Protein AF-A0A536GJT4-F1 (afdb_monomer_lite)

Secondary structure (DSSP, 8-state):
--HHHHHHHHHHHHHHHHHHHHHHHH------HHHHHHHHHHH-HHHHHHHHHHHHHHHHHHHHHHH-S---TTGGG---GGGTTPPP-SSSTT-B-TTS-BHHHHHHHHHHHHHHHHHHHHHHHHHHHHHHHHHHT-

pLDDT: mean 77.48, std 15.66, range [42.34, 97.81]

Radius of gyration: 32.49 Å; chains: 1; bounding box: 54×45×99 Å

Foldseek 3Di:
DDPVVVVVVVVVVVVCVVVVVVVVVVPPPPDPPVVVVVVVQVVDPVSVVVVVVLVVLVCLLVCLCVPLPPNDPPVVPPQPCVQAQPPQDPNQNHGAHNRNHRPSSVVSPVSVVVSVVVVVVVVVVCVVVVVVCVVVVD

Structure (mmCIF, N/CA/C/O backbone):
data_AF-A0A536GJT4-F1
#
_entry.id   AF-A0A536GJT4-F1
#
loop_
_atom_site.group_PDB
_atom_site.id
_atom_site.type_symbol
_atom_site.label_atom_id
_atom_site.label_alt_id
_atom_site.label_comp_id
_atom_site.label_asym_id
_atom_site.label_entity_id
_atom_site.label_seq_id
_atom_site.pdbx_PDB_ins_code
_atom_site.Cartn_x
_atom_site.Cartn_y
_atom_site.Cartn_z
_atom_site.occupancy
_atom_site.B_iso_or_equiv
_atom_site.auth_seq_id
_atom_site.auth_comp_id
_atom_site.auth_asym_id
_atom_site.auth_atom_id
_atom_site.pdbx_PDB_model_num
ATOM 1 N N . MET A 1 1 ? -22.445 -30.105 72.225 1.00 56.00 1 MET A N 1
ATOM 2 C CA . MET A 1 1 ? -22.324 -29.606 70.842 1.00 56.00 1 MET A CA 1
ATOM 3 C C . MET A 1 1 ? -23.674 -29.002 70.507 1.00 56.00 1 MET A C 1
ATOM 5 O O . MET A 1 1 ? -24.656 -29.734 70.511 1.00 56.00 1 MET A O 1
ATOM 9 N N . ASP A 1 2 ? -23.727 -27.676 70.462 1.00 62.72 2 ASP A N 1
ATOM 10 C CA . ASP A 1 2 ? -24.934 -26.866 70.651 1.00 62.72 2 ASP A CA 1
ATOM 11 C C . ASP A 1 2 ? -25.796 -26.814 69.373 1.00 62.72 2 ASP A C 1
ATOM 13 O O . ASP A 1 2 ? -25.281 -26.713 68.261 1.00 62.72 2 ASP A O 1
ATOM 17 N N . ILE A 1 3 ? -27.116 -26.947 69.520 1.00 61.06 3 ILE A N 1
ATOM 18 C CA . ILE A 1 3 ? -28.076 -27.026 68.400 1.00 61.06 3 ILE A CA 1
ATOM 19 C C . ILE A 1 3 ? -28.245 -25.649 67.734 1.00 61.06 3 ILE A C 1
ATOM 21 O O . ILE A 1 3 ? -28.510 -25.566 66.533 1.00 61.06 3 ILE A O 1
ATOM 25 N N . SER A 1 4 ? -28.015 -24.577 68.495 1.00 60.59 4 SER A N 1
ATOM 26 C CA . SER A 1 4 ? -28.024 -23.183 68.032 1.00 60.59 4 SER A CA 1
ATOM 27 C C . SER A 1 4 ? -27.022 -22.925 66.895 1.00 60.59 4 SER A C 1
ATOM 29 O O . SER A 1 4 ? -27.295 -22.151 65.978 1.00 60.59 4 SER A O 1
ATOM 31 N N . GLU A 1 5 ? -25.897 -23.641 66.899 1.00 62.06 5 GLU A N 1
ATOM 32 C CA . GLU A 1 5 ? -24.800 -23.476 65.946 1.00 62.06 5 GLU A CA 1
ATOM 33 C C . GLU A 1 5 ? -25.142 -24.058 64.561 1.00 62.06 5 GLU A C 1
ATOM 35 O O . GLU A 1 5 ? -24.759 -23.504 63.534 1.00 62.06 5 GLU A O 1
ATOM 40 N N . ARG A 1 6 ? -25.939 -25.136 64.502 1.00 58.94 6 ARG A N 1
ATOM 41 C CA . ARG A 1 6 ? -26.333 -25.789 63.236 1.00 58.94 6 ARG A CA 1
ATOM 42 C C . ARG A 1 6 ? -27.392 -25.012 62.456 1.00 58.94 6 ARG A C 1
ATOM 44 O O . ARG A 1 6 ? -27.383 -25.038 61.226 1.00 58.94 6 ARG A O 1
ATOM 51 N N . LEU A 1 7 ? -28.291 -24.320 63.154 1.00 60.44 7 LEU A N 1
ATOM 52 C CA . LEU A 1 7 ? -29.331 -23.505 62.520 1.00 60.44 7 LEU A CA 1
ATOM 53 C C . LEU A 1 7 ? -28.738 -22.254 61.864 1.00 60.44 7 LEU A C 1
ATOM 55 O O . LEU A 1 7 ? -29.128 -21.928 60.749 1.00 60.44 7 LEU A O 1
ATOM 59 N N . ASN A 1 8 ? -27.731 -21.637 62.495 1.00 60.38 8 ASN A N 1
ATOM 60 C CA . ASN A 1 8 ? -27.045 -20.461 61.955 1.00 60.38 8 ASN A CA 1
ATOM 61 C C . ASN A 1 8 ? -26.246 -20.770 60.674 1.00 60.38 8 ASN A C 1
ATOM 63 O O . ASN A 1 8 ? -26.148 -19.929 59.784 1.00 60.38 8 ASN A O 1
ATOM 67 N N . VAL A 1 9 ? -25.692 -21.984 60.568 1.00 61.31 9 VAL A N 1
ATOM 68 C CA . VAL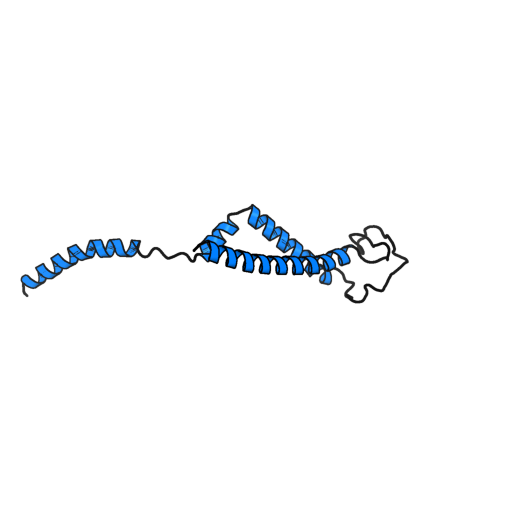 A 1 9 ? -24.924 -22.441 59.392 1.00 61.31 9 VAL A CA 1
ATOM 69 C C . VAL A 1 9 ? -25.844 -22.852 58.237 1.00 61.31 9 VAL A C 1
ATOM 71 O O . VAL A 1 9 ? -25.501 -22.658 57.075 1.00 61.31 9 VAL A O 1
ATOM 74 N N . THR A 1 10 ? -27.030 -23.386 58.538 1.00 61.69 10 THR A N 1
ATOM 75 C CA . THR A 1 10 ? -27.980 -23.838 57.508 1.00 61.69 10 THR A CA 1
ATOM 76 C C . THR A 1 10 ? -28.695 -22.651 56.855 1.00 61.69 10 THR A C 1
ATOM 78 O O . THR A 1 10 ? -28.804 -22.612 55.634 1.00 61.69 10 THR A O 1
ATOM 81 N N . SER A 1 11 ? -29.081 -21.635 57.639 1.00 61.16 11 SER A N 1
ATOM 82 C CA . SER A 1 11 ? -29.682 -20.402 57.110 1.00 61.16 11 SER A CA 1
ATOM 83 C C . SER A 1 11 ? -28.710 -19.569 56.270 1.00 61.16 11 SER A C 1
ATOM 85 O O . SER A 1 11 ? -29.129 -18.927 55.315 1.00 61.16 11 SER A O 1
ATOM 87 N N . THR A 1 12 ? -27.409 -19.592 56.590 1.00 62.97 12 THR A N 1
ATOM 88 C CA . THR A 1 12 ? -26.394 -18.892 55.785 1.00 62.97 12 THR A CA 1
ATOM 89 C C . THR A 1 12 ? -26.065 -19.625 54.487 1.00 62.97 12 THR A C 1
ATOM 91 O O . THR A 1 12 ? -25.836 -18.964 53.482 1.00 62.97 12 THR A O 1
ATOM 94 N N . GLN A 1 13 ? -26.057 -20.962 54.446 1.00 62.88 13 GLN A N 1
ATOM 95 C CA . GLN A 1 13 ? -25.783 -21.678 53.190 1.00 62.88 13 GLN A CA 1
ATOM 96 C C . GLN A 1 13 ? -26.905 -21.540 52.154 1.00 62.88 13 GLN A C 1
ATOM 98 O O . GLN A 1 13 ? -26.609 -21.361 50.975 1.00 62.88 13 GLN A O 1
ATOM 103 N N . GLU A 1 14 ? -28.168 -21.538 52.585 1.00 68.25 14 GLU A N 1
ATOM 104 C CA . GLU A 1 14 ? -29.333 -21.400 51.696 1.00 68.25 14 GLU A CA 1
ATOM 105 C C . GLU A 1 14 ? -29.413 -20.002 51.038 1.00 68.25 14 GLU A C 1
ATOM 107 O O . GLU A 1 14 ? -29.876 -19.867 49.907 1.00 68.25 14 GLU A O 1
ATOM 112 N N . GLU A 1 15 ? -28.871 -18.967 51.695 1.00 68.31 15 GLU A N 1
ATOM 113 C CA . GLU A 1 15 ? -28.702 -17.614 51.134 1.00 68.31 15 GLU A CA 1
ATOM 114 C C . GLU A 1 15 ? -27.502 -17.489 50.173 1.00 68.31 15 GLU A C 1
ATOM 116 O O . GLU A 1 15 ? -27.520 -16.660 49.259 1.00 68.31 15 GLU A O 1
ATOM 121 N N . ILE A 1 16 ? -26.447 -18.292 50.362 1.00 64.62 16 ILE A N 1
ATOM 122 C CA . ILE A 1 16 ? -25.177 -18.174 49.621 1.00 64.62 16 ILE A CA 1
ATOM 123 C C . ILE A 1 16 ? -25.185 -18.991 48.318 1.00 64.62 16 ILE A C 1
ATOM 125 O O . ILE A 1 16 ? -24.591 -18.552 47.331 1.00 64.62 16 ILE A O 1
ATOM 129 N N . GLU A 1 17 ? -25.870 -20.137 48.280 1.00 72.12 17 GLU A N 1
ATOM 130 C CA . GLU A 1 17 ? -26.035 -20.994 47.089 1.00 72.12 17 GLU A CA 1
ATOM 131 C C . GLU A 1 17 ? -26.461 -20.217 45.819 1.00 72.12 17 GLU A C 1
ATOM 133 O O . GLU A 1 17 ? -25.734 -20.272 44.820 1.00 72.12 17 GLU A O 1
ATOM 138 N N . PRO A 1 18 ? -27.541 -19.404 45.831 1.00 71.25 18 PRO A N 1
ATOM 139 C CA . PRO A 1 18 ? -27.940 -18.634 44.651 1.00 71.25 18 PRO A CA 1
ATOM 140 C C . PRO A 1 18 ? -26.928 -17.535 44.289 1.00 71.25 18 PRO A C 1
ATOM 142 O O . PRO A 1 18 ? -26.770 -17.193 43.117 1.00 71.25 18 PRO A O 1
ATOM 145 N N . PHE A 1 19 ? -26.188 -16.988 45.260 1.00 64.62 19 PHE A N 1
ATOM 146 C CA . PHE A 1 19 ? -25.148 -15.987 45.001 1.00 64.62 19 PHE A CA 1
ATOM 147 C C . PHE A 1 19 ? -23.908 -16.616 44.339 1.00 64.62 19 PHE A C 1
ATOM 149 O O . PHE A 1 19 ? -23.324 -16.036 43.417 1.00 64.62 19 PHE A O 1
ATOM 156 N N . LEU A 1 20 ? -23.537 -17.835 44.747 1.00 67.50 20 LEU A N 1
ATOM 157 C CA . LEU A 1 20 ? -22.462 -18.623 44.137 1.00 67.50 20 LEU A CA 1
ATOM 158 C C . LEU A 1 20 ? -22.804 -19.095 42.723 1.00 67.50 20 LEU A C 1
ATOM 160 O O . LEU A 1 20 ? -21.891 -19.210 41.913 1.00 67.50 20 LEU A O 1
ATOM 164 N N . GLU A 1 21 ? -24.079 -19.308 42.399 1.00 68.75 21 GLU A N 1
ATOM 165 C CA . GLU A 1 21 ? -24.528 -19.696 41.055 1.00 68.75 21 GLU A CA 1
ATOM 166 C C . GLU A 1 21 ? -24.590 -18.500 40.079 1.00 68.75 21 GLU A C 1
ATOM 168 O O . GLU A 1 21 ? -24.294 -18.630 38.889 1.00 68.75 21 GLU A O 1
ATOM 173 N N . VAL A 1 22 ? -24.861 -17.293 40.588 1.00 64.12 22 VAL A N 1
ATOM 174 C CA . VAL A 1 22 ? -24.842 -16.041 39.805 1.00 64.12 22 VAL A CA 1
ATOM 175 C C . VAL A 1 22 ? -23.410 -15.550 39.533 1.00 64.12 22 VAL A C 1
ATOM 177 O O . VAL A 1 22 ? -23.126 -14.983 38.475 1.00 64.12 22 VAL A O 1
ATOM 180 N N . THR A 1 23 ? -22.469 -15.813 40.443 1.00 64.88 23 THR A N 1
ATOM 181 C CA . THR A 1 23 ? -21.060 -15.393 40.322 1.00 64.88 23 THR A CA 1
ATOM 182 C C . THR A 1 23 ? -20.335 -15.918 39.060 1.00 64.88 23 THR A C 1
ATOM 184 O O . THR A 1 23 ? -19.680 -15.112 38.392 1.00 64.88 23 THR A O 1
ATOM 187 N N . PRO A 1 24 ? -20.438 -17.200 38.641 1.00 61.56 24 PRO A N 1
ATOM 188 C CA . PRO A 1 24 ? -19.780 -17.693 37.429 1.00 61.56 24 PRO A CA 1
ATOM 189 C C . PRO A 1 24 ? -20.353 -17.076 36.146 1.00 61.56 24 PRO A C 1
ATOM 191 O O . PRO A 1 24 ? -19.618 -16.944 35.166 1.00 61.56 24 PRO A O 1
ATOM 194 N N . ALA A 1 25 ? -21.616 -16.630 36.148 1.00 59.19 25 ALA A N 1
ATOM 195 C CA . ALA A 1 25 ? -22.216 -15.928 35.011 1.00 59.19 25 ALA A CA 1
ATOM 196 C C . ALA A 1 25 ? -21.655 -14.502 34.831 1.00 59.19 25 ALA A C 1
ATOM 198 O O . ALA A 1 25 ? -21.597 -13.992 33.711 1.00 59.19 25 ALA A O 1
ATOM 199 N N . LEU A 1 26 ? -21.178 -13.875 35.913 1.00 58.50 26 LEU A N 1
ATOM 200 C CA . LEU A 1 26 ? -20.554 -12.546 35.896 1.00 58.50 26 LEU A CA 1
ATOM 201 C C . LEU A 1 26 ? -19.065 -12.578 35.514 1.00 58.50 26 LEU A C 1
ATOM 203 O O . LEU A 1 26 ? -18.500 -11.545 35.148 1.00 58.50 26 LEU A O 1
ATOM 207 N N . VAL A 1 27 ? -18.436 -13.759 35.476 1.00 61.97 27 VAL A N 1
ATOM 208 C CA . VAL A 1 27 ? -17.099 -13.969 34.884 1.00 61.97 27 VAL A CA 1
ATOM 209 C C . VAL A 1 27 ? -17.218 -14.098 33.360 1.00 61.97 27 VAL A C 1
ATOM 211 O O . VAL A 1 27 ? -16.607 -14.942 32.702 1.00 61.97 27 VAL A O 1
ATOM 214 N N . GLN A 1 28 ? -18.011 -13.225 32.743 1.00 63.38 28 GLN A N 1
ATOM 215 C CA . GLN A 1 28 ? -18.000 -13.074 31.302 1.00 63.38 28 GLN A CA 1
ATOM 216 C C . GLN A 1 28 ? -16.683 -12.389 30.941 1.00 63.38 28 GLN A C 1
ATOM 218 O O . GLN A 1 28 ? -16.532 -11.173 31.052 1.00 63.38 28 GLN A O 1
ATOM 223 N N . LYS A 1 29 ? -15.686 -13.201 30.574 1.00 61.41 29 LYS A N 1
ATOM 224 C CA . LYS A 1 29 ? -14.345 -12.771 30.164 1.00 61.41 29 LYS A CA 1
ATOM 225 C C . LYS A 1 29 ? -14.487 -11.594 29.196 1.00 61.41 29 LYS A C 1
ATOM 227 O O . LYS A 1 29 ? -14.845 -11.822 28.039 1.00 61.41 29 LYS A O 1
ATOM 232 N N . ARG A 1 30 ? -14.241 -10.353 29.657 1.00 65.12 30 ARG A N 1
ATOM 233 C CA . ARG A 1 30 ? -14.226 -9.149 28.806 1.00 65.12 30 ARG A CA 1
ATOM 234 C C . ARG A 1 30 ? -13.295 -9.456 27.641 1.00 65.12 30 ARG A C 1
ATOM 236 O O . ARG A 1 30 ? -12.074 -9.459 27.800 1.00 65.12 30 ARG A O 1
ATOM 243 N N . ARG A 1 31 ? -13.850 -9.806 26.479 1.00 66.00 31 ARG A N 1
ATOM 244 C CA . ARG A 1 31 ? -13.033 -10.022 25.289 1.00 66.00 31 ARG A CA 1
ATOM 245 C C . ARG A 1 31 ? -12.401 -8.673 24.970 1.00 66.00 31 ARG A C 1
ATOM 247 O O . ARG A 1 31 ? -13.100 -7.666 24.925 1.00 66.00 31 ARG A O 1
ATOM 254 N N . SER A 1 32 ? -11.079 -8.657 24.807 1.00 80.00 32 SER A N 1
ATOM 255 C CA . SER A 1 32 ? -10.357 -7.452 24.400 1.00 80.00 32 SER A CA 1
ATOM 256 C C . SER A 1 32 ? -11.016 -6.882 23.143 1.00 80.00 32 SER A C 1
ATOM 258 O O . SER A 1 32 ? -11.239 -7.622 22.182 1.00 80.00 32 SER A O 1
ATOM 260 N N . GLN A 1 33 ? -11.331 -5.585 23.157 1.00 82.56 33 GLN A N 1
ATOM 261 C CA . GLN A 1 33 ? -11.967 -4.887 22.034 1.00 82.56 33 GLN A CA 1
ATOM 262 C C . GLN A 1 33 ? -11.183 -5.110 20.728 1.00 82.56 33 GLN A C 1
ATOM 264 O O . GLN A 1 33 ? -11.774 -5.349 19.677 1.00 82.56 33 GLN A O 1
ATOM 269 N N . GLY A 1 34 ? -9.848 -5.174 20.809 1.00 84.81 34 GLY A N 1
ATOM 270 C CA . GLY A 1 34 ? -8.987 -5.470 19.661 1.00 84.81 34 GLY A CA 1
ATOM 271 C C . GLY A 1 34 ? -9.219 -6.857 19.058 1.00 84.81 34 GLY A C 1
ATOM 272 O O . GLY A 1 34 ? -9.187 -7.009 17.841 1.00 84.81 34 GLY A O 1
ATOM 273 N N . ARG A 1 35 ? -9.537 -7.864 19.881 1.00 83.25 35 ARG A N 1
ATOM 274 C CA . ARG A 1 35 ? -9.827 -9.219 19.391 1.00 83.25 35 ARG A CA 1
ATOM 275 C C . ARG A 1 35 ? -11.142 -9.264 18.616 1.00 83.25 35 ARG A C 1
ATOM 277 O O . ARG A 1 35 ? -11.220 -9.937 17.600 1.00 83.25 35 ARG A O 1
ATOM 284 N N . ILE A 1 36 ? -12.144 -8.504 19.054 1.00 85.12 36 ILE A N 1
ATOM 285 C CA . ILE A 1 36 ? -13.435 -8.400 18.359 1.00 85.12 36 ILE A CA 1
ATOM 286 C C . ILE A 1 36 ? -13.253 -7.721 16.993 1.00 85.12 36 ILE A C 1
ATOM 288 O O . ILE A 1 36 ? -13.802 -8.184 15.994 1.00 85.12 36 ILE A O 1
ATOM 292 N N . ILE A 1 37 ? -12.453 -6.652 16.937 1.00 87.38 37 ILE A N 1
ATOM 293 C CA . ILE A 1 37 ? -12.137 -5.940 15.690 1.00 87.38 37 ILE A CA 1
ATOM 294 C C . ILE A 1 37 ? -11.368 -6.855 14.728 1.00 87.38 37 ILE A C 1
ATOM 296 O O . ILE A 1 37 ? -11.720 -6.942 13.552 1.00 87.38 37 ILE A O 1
ATOM 300 N N . PHE A 1 38 ? -10.366 -7.579 15.228 1.00 88.19 38 PHE A N 1
ATOM 301 C CA . PHE A 1 38 ? -9.557 -8.498 14.428 1.00 88.19 38 PHE A CA 1
ATOM 302 C C . PHE A 1 38 ? -10.374 -9.676 13.878 1.00 88.19 38 PHE A C 1
ATOM 304 O O . PHE A 1 38 ? -10.324 -9.955 12.679 1.00 88.19 38 PHE A O 1
ATOM 311 N N . ASP A 1 39 ? -11.200 -10.305 14.719 1.00 87.44 39 ASP A N 1
ATOM 312 C CA . ASP A 1 39 ? -12.101 -11.386 14.302 1.00 87.44 39 ASP A CA 1
ATOM 313 C C . ASP A 1 39 ? -13.074 -10.895 13.211 1.00 87.44 39 ASP A C 1
ATOM 315 O O . ASP A 1 39 ? -13.365 -11.608 12.247 1.00 87.44 39 ASP A O 1
ATOM 319 N N . ARG A 1 40 ? -13.552 -9.646 13.314 1.00 87.38 40 ARG A N 1
ATOM 320 C CA . ARG A 1 40 ? -14.433 -9.034 12.309 1.00 87.38 40 ARG A CA 1
ATOM 321 C C . ARG A 1 40 ? -13.704 -8.718 11.002 1.00 87.38 40 ARG A C 1
ATOM 323 O O . ARG A 1 40 ? -14.295 -8.897 9.938 1.00 87.38 40 ARG A O 1
ATOM 330 N N . PHE A 1 41 ? -12.445 -8.2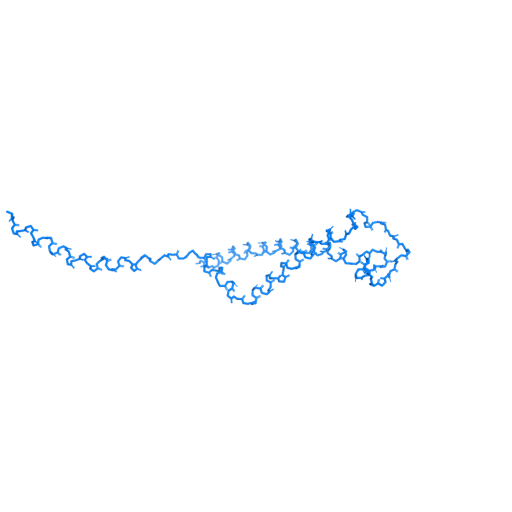87 11.070 1.00 91.31 41 PHE A N 1
ATOM 331 C CA . PHE A 1 41 ? -11.610 -8.031 9.897 1.00 91.31 41 PHE A CA 1
ATOM 332 C C . PHE A 1 41 ? -11.348 -9.319 9.105 1.00 91.31 41 PHE A C 1
ATOM 334 O O . PHE A 1 41 ? -11.627 -9.363 7.910 1.00 91.31 41 PHE A O 1
ATOM 341 N N . ILE A 1 42 ? -10.923 -10.398 9.775 1.00 91.94 42 ILE A N 1
ATOM 342 C CA . ILE A 1 42 ? -10.669 -11.702 9.132 1.00 91.94 42 ILE A CA 1
ATOM 343 C C . ILE A 1 42 ? -11.955 -12.346 8.606 1.00 91.94 42 ILE A C 1
ATOM 345 O O . ILE A 1 42 ? -11.939 -13.101 7.640 1.00 91.94 42 ILE A O 1
ATOM 349 N N . ARG A 1 43 ? -13.116 -12.060 9.191 1.00 92.12 43 ARG A N 1
ATOM 350 C CA . ARG A 1 43 ? -14.372 -12.579 8.637 1.00 92.12 43 ARG A CA 1
ATOM 351 C C . ARG A 1 43 ? -14.809 -11.840 7.366 1.00 92.12 43 ARG A C 1
ATOM 353 O O . ARG A 1 43 ? -15.634 -12.357 6.610 1.00 92.12 43 ARG A O 1
ATOM 360 N N . ASN A 1 44 ? -14.272 -10.647 7.111 1.00 94.94 44 ASN A N 1
ATOM 361 C CA . ASN A 1 44 ? -14.614 -9.841 5.948 1.00 94.94 44 ASN A CA 1
ATOM 362 C C . ASN A 1 44 ? -13.729 -10.203 4.743 1.00 94.94 44 ASN A C 1
ATOM 364 O O . ASN A 1 44 ? -12.578 -9.782 4.639 1.00 94.94 44 ASN A O 1
ATOM 368 N N . ARG A 1 45 ? -14.305 -10.939 3.784 1.00 92.62 45 ARG A N 1
ATOM 369 C CA . ARG A 1 45 ? -13.608 -11.360 2.556 1.00 92.62 45 ARG A CA 1
ATOM 370 C C . ARG A 1 45 ? -13.067 -10.181 1.745 1.00 92.62 45 ARG A C 1
ATOM 372 O O . ARG A 1 45 ? -11.968 -10.284 1.220 1.00 92.62 45 ARG A O 1
ATOM 379 N N . VAL A 1 46 ? -13.794 -9.064 1.675 1.00 94.88 46 VAL A N 1
ATOM 380 C CA . VAL A 1 46 ? -13.348 -7.868 0.936 1.00 94.88 46 VAL A CA 1
ATOM 381 C C . VAL A 1 46 ? -12.116 -7.258 1.602 1.00 94.88 46 VAL A C 1
ATOM 383 O O . VAL A 1 46 ? -11.149 -6.923 0.921 1.00 94.88 46 VAL A O 1
ATOM 386 N N . ALA A 1 47 ? -12.119 -7.178 2.936 1.00 91.44 47 ALA A N 1
ATOM 387 C CA . ALA A 1 47 ? -10.983 -6.669 3.699 1.00 91.44 47 ALA A CA 1
ATOM 388 C C . ALA A 1 47 ? -9.738 -7.555 3.529 1.00 91.44 47 ALA A C 1
ATOM 390 O O . ALA A 1 47 ? -8.642 -7.037 3.326 1.00 91.44 47 ALA A O 1
ATOM 391 N N . ILE A 1 48 ? -9.912 -8.882 3.535 1.00 95.25 48 ILE A N 1
ATOM 392 C CA . ILE A 1 48 ? -8.812 -9.821 3.287 1.00 95.25 48 ILE A CA 1
ATOM 393 C C . ILE A 1 48 ? -8.274 -9.683 1.866 1.00 95.25 48 ILE A C 1
ATOM 395 O O . ILE A 1 48 ? -7.063 -9.610 1.699 1.00 95.25 48 ILE A O 1
ATOM 399 N N . VAL A 1 49 ? -9.136 -9.644 0.846 1.00 96.38 49 VAL A N 1
ATOM 400 C CA . VAL A 1 49 ? -8.690 -9.527 -0.553 1.00 96.38 49 VAL A CA 1
ATOM 401 C C . VAL A 1 49 ? -7.865 -8.256 -0.747 1.00 96.38 49 VAL A C 1
ATOM 403 O O . VAL A 1 49 ? -6.781 -8.321 -1.323 1.00 96.38 49 VAL A O 1
ATOM 406 N N . GLY A 1 50 ? -8.326 -7.126 -0.203 1.00 94.50 50 GLY A N 1
ATOM 407 C CA . GLY A 1 50 ? -7.564 -5.877 -0.225 1.00 94.50 50 GLY A CA 1
ATOM 408 C C . GLY A 1 50 ? -6.220 -5.988 0.501 1.00 94.50 50 GLY A C 1
ATOM 409 O O . GLY A 1 50 ? -5.199 -5.571 -0.039 1.00 94.50 50 GLY A O 1
ATOM 410 N N . ALA A 1 51 ? -6.196 -6.600 1.690 1.00 93.88 51 ALA A N 1
ATOM 411 C CA . ALA A 1 51 ? -4.965 -6.796 2.455 1.00 93.88 51 ALA A CA 1
ATOM 412 C C . ALA A 1 51 ? -3.960 -7.703 1.728 1.00 93.88 51 ALA A C 1
ATOM 414 O O . ALA A 1 51 ? -2.783 -7.368 1.646 1.00 93.88 51 ALA A O 1
ATOM 415 N N . VAL A 1 52 ? -4.419 -8.821 1.160 1.00 95.88 52 VAL A N 1
ATOM 416 C CA . VAL A 1 52 ? -3.580 -9.740 0.378 1.00 95.88 52 VAL A CA 1
ATOM 417 C C . VAL A 1 52 ? -3.022 -9.034 -0.853 1.00 95.88 52 VAL A C 1
ATOM 419 O O . VAL A 1 52 ? -1.825 -9.124 -1.103 1.00 95.88 52 VAL A O 1
ATOM 422 N N . PHE A 1 53 ? -3.849 -8.288 -1.589 1.00 95.38 53 PHE A N 1
ATOM 423 C CA . PHE A 1 53 ? -3.394 -7.517 -2.746 1.00 95.38 53 PHE A CA 1
ATOM 424 C C . PHE A 1 53 ? -2.326 -6.484 -2.364 1.00 95.38 53 PHE A C 1
ATOM 426 O O . PHE A 1 53 ? -1.288 -6.406 -3.016 1.00 95.38 53 PHE A O 1
ATOM 433 N N . LEU A 1 54 ? -2.539 -5.739 -1.275 1.00 94.25 54 LEU A N 1
ATOM 434 C CA . LEU A 1 54 ? -1.575 -4.756 -0.781 1.00 94.25 54 LEU A CA 1
ATOM 435 C C . LEU A 1 54 ? -0.254 -5.413 -0.353 1.00 94.25 54 LEU A C 1
ATOM 437 O O . LEU A 1 54 ? 0.812 -4.889 -0.664 1.00 94.25 54 LEU A O 1
ATOM 441 N N . ILE A 1 55 ? -0.309 -6.572 0.311 1.00 94.00 55 ILE A N 1
ATOM 442 C CA . ILE A 1 55 ? 0.883 -7.349 0.685 1.00 94.00 55 ILE A CA 1
ATOM 443 C C . ILE A 1 55 ? 1.625 -7.836 -0.561 1.00 94.00 55 ILE A C 1
ATOM 445 O O . ILE A 1 55 ? 2.844 -7.709 -0.625 1.00 94.00 55 ILE A O 1
ATOM 449 N N . LEU A 1 56 ? 0.917 -8.362 -1.564 1.00 93.94 56 LEU A N 1
ATOM 450 C CA . LEU A 1 56 ? 1.534 -8.792 -2.820 1.00 93.94 56 LEU A CA 1
ATOM 451 C C . LEU A 1 56 ? 2.198 -7.623 -3.548 1.00 93.94 56 LEU A C 1
ATOM 453 O O . LEU A 1 56 ? 3.306 -7.780 -4.049 1.00 93.94 56 LEU A O 1
ATOM 457 N N . LEU A 1 57 ? 1.562 -6.451 -3.566 1.00 92.00 57 LEU A N 1
ATOM 458 C CA . LEU A 1 57 ? 2.120 -5.252 -4.185 1.00 92.00 57 LEU A CA 1
ATOM 459 C C . LEU A 1 57 ? 3.342 -4.736 -3.411 1.00 92.00 57 LEU A C 1
ATOM 461 O O . LEU A 1 57 ? 4.354 -4.406 -4.023 1.00 92.00 57 LEU A O 1
ATOM 465 N N . PHE A 1 58 ? 3.292 -4.748 -2.075 1.00 92.44 58 PHE A N 1
ATOM 466 C CA . PHE A 1 58 ? 4.443 -4.445 -1.223 1.00 92.44 58 PHE A CA 1
ATOM 467 C C . PHE A 1 58 ? 5.609 -5.391 -1.530 1.00 92.44 58 PHE A C 1
ATOM 469 O O . PHE A 1 58 ? 6.715 -4.940 -1.818 1.00 92.44 58 PHE A O 1
ATOM 476 N N . LEU A 1 59 ? 5.358 -6.703 -1.529 1.00 91.19 59 LEU A N 1
ATOM 477 C CA . LEU A 1 59 ? 6.370 -7.707 -1.845 1.00 91.19 59 LEU A CA 1
ATOM 478 C C . LEU A 1 59 ? 6.908 -7.531 -3.262 1.00 91.19 59 LEU A C 1
ATOM 480 O O . LEU A 1 59 ? 8.113 -7.597 -3.443 1.00 91.19 59 LEU A O 1
ATOM 484 N N . PHE A 1 60 ? 6.060 -7.252 -4.250 1.00 88.56 60 PHE A N 1
ATOM 485 C CA . PHE A 1 60 ? 6.489 -6.993 -5.621 1.00 88.56 60 PHE A CA 1
ATOM 486 C C . PHE A 1 60 ? 7.430 -5.782 -5.695 1.00 88.56 60 PHE A C 1
ATOM 488 O O . PHE A 1 60 ? 8.536 -5.896 -6.211 1.00 88.56 60 PHE A O 1
ATOM 495 N N . CYS A 1 61 ? 7.056 -4.640 -5.114 1.00 87.75 61 CYS A N 1
ATOM 496 C CA . CYS A 1 61 ? 7.889 -3.436 -5.133 1.00 87.75 61 CYS A CA 1
ATOM 497 C C . CYS A 1 61 ? 9.215 -3.606 -4.371 1.00 87.75 61 CYS A C 1
ATOM 499 O O . CYS A 1 61 ? 10.238 -3.079 -4.808 1.00 87.75 61 CYS A O 1
ATOM 501 N N . PHE A 1 62 ? 9.227 -4.342 -3.254 1.00 85.00 62 PHE A N 1
ATOM 502 C CA . PHE A 1 62 ? 10.426 -4.545 -2.425 1.00 85.00 62 PHE A CA 1
ATOM 503 C C . PHE A 1 62 ? 11.280 -5.755 -2.826 1.00 85.00 62 PHE A C 1
ATOM 505 O O . PHE A 1 62 ? 12.468 -5.779 -2.515 1.00 85.00 62 PHE A O 1
ATOM 512 N N . ALA A 1 63 ? 10.724 -6.741 -3.531 1.00 82.00 63 ALA A N 1
ATOM 513 C CA . ALA A 1 63 ? 11.484 -7.846 -4.115 1.00 82.00 63 ALA A CA 1
ATOM 514 C C . ALA A 1 63 ? 12.172 -7.444 -5.428 1.00 82.00 63 ALA A C 1
ATOM 516 O O . ALA A 1 63 ? 13.116 -8.111 -5.843 1.00 82.00 63 ALA A O 1
ATOM 517 N N . GLY A 1 64 ? 11.742 -6.346 -6.060 1.00 70.38 64 GLY A N 1
ATOM 518 C CA . GLY A 1 64 ? 12.342 -5.808 -7.285 1.00 70.38 64 GLY A CA 1
ATOM 519 C C . GLY A 1 64 ? 13.863 -5.676 -7.237 1.00 70.38 64 GLY A C 1
ATOM 520 O O . GLY A 1 64 ? 14.514 -6.300 -8.067 1.00 70.38 64 GLY A O 1
ATOM 521 N N . PRO A 1 65 ? 14.446 -5.003 -6.226 1.00 65.94 65 PRO A N 1
ATOM 522 C CA . PRO A 1 65 ? 15.897 -4.896 -6.061 1.00 65.94 65 PRO A CA 1
ATOM 523 C C . PRO A 1 65 ? 16.639 -6.240 -5.964 1.00 65.94 65 PRO A C 1
ATOM 525 O O . PRO A 1 65 ? 17.829 -6.299 -6.240 1.00 65.94 65 PRO A O 1
ATOM 528 N N . ILE A 1 66 ? 15.958 -7.319 -5.561 1.00 63.62 66 ILE A N 1
ATOM 529 C CA . ILE A 1 66 ? 16.547 -8.664 -5.454 1.00 63.62 66 ILE A CA 1
ATOM 530 C C . ILE A 1 66 ? 16.482 -9.394 -6.804 1.00 63.62 66 ILE A C 1
ATOM 532 O O . ILE A 1 66 ? 17.392 -10.147 -7.143 1.00 63.62 66 ILE A O 1
ATOM 536 N N . VAL A 1 67 ? 15.409 -9.184 -7.574 1.00 61.12 67 VAL A N 1
ATOM 537 C CA . VAL A 1 67 ? 15.171 -9.852 -8.865 1.00 61.12 67 VAL A CA 1
ATOM 538 C C . VAL A 1 67 ? 15.904 -9.150 -10.006 1.00 61.12 67 VAL A C 1
ATOM 540 O O . VAL A 1 67 ? 16.405 -9.804 -10.919 1.00 61.12 67 VAL A O 1
ATOM 543 N N . THR A 1 68 ? 16.010 -7.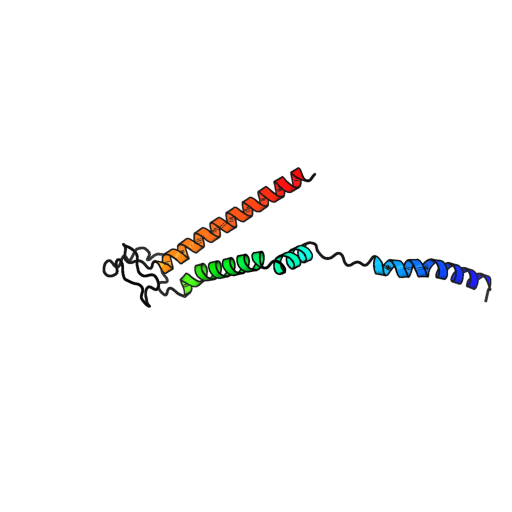824 -9.965 1.00 57.91 68 THR A N 1
ATOM 544 C CA . THR A 1 68 ? 16.752 -7.068 -10.969 1.00 57.91 68 THR A CA 1
ATOM 545 C C . THR A 1 68 ? 18.230 -7.071 -10.591 1.00 57.91 68 THR A C 1
ATOM 547 O O . THR A 1 68 ? 18.683 -6.247 -9.805 1.00 57.91 68 THR A O 1
ATOM 550 N N . THR A 1 69 ? 19.003 -7.987 -11.182 1.00 51.16 69 THR A N 1
ATOM 551 C CA . THR A 1 69 ? 20.476 -8.078 -11.069 1.00 51.16 69 THR A CA 1
ATOM 552 C C . THR A 1 69 ? 21.217 -6.761 -11.376 1.00 51.16 69 THR A C 1
ATOM 554 O O . THR A 1 69 ? 22.385 -6.617 -11.021 1.00 51.16 69 THR A O 1
ATOM 557 N N . HIS A 1 70 ? 20.544 -5.762 -11.954 1.00 52.09 70 HIS A N 1
ATOM 558 C CA . HIS A 1 70 ? 21.028 -4.388 -12.104 1.00 52.09 70 HIS A CA 1
ATOM 559 C C . HIS A 1 70 ? 20.961 -3.634 -10.762 1.00 52.09 70 HIS A C 1
ATOM 561 O O . HIS A 1 70 ? 20.191 -2.697 -10.563 1.00 52.09 70 HIS A O 1
ATOM 567 N N . ASN A 1 71 ? 21.794 -4.093 -9.828 1.00 42.34 71 ASN A N 1
ATOM 568 C CA . ASN A 1 71 ? 22.025 -3.597 -8.471 1.00 42.34 71 ASN A CA 1
ATOM 569 C C . ASN A 1 71 ? 22.696 -2.210 -8.438 1.00 42.34 71 ASN A C 1
ATOM 571 O O . ASN A 1 71 ? 23.672 -1.997 -7.723 1.00 42.34 71 ASN A O 1
ATOM 575 N N . GLN A 1 72 ? 22.199 -1.243 -9.204 1.00 45.69 72 GLN A N 1
ATOM 576 C CA . GLN A 1 72 ? 22.656 0.139 -9.116 1.00 45.69 72 GLN A CA 1
ATOM 577 C C . GLN A 1 72 ? 21.461 1.094 -9.162 1.00 45.69 72 GLN A C 1
ATOM 579 O O . GLN A 1 72 ? 21.043 1.518 -10.240 1.00 45.69 72 GLN A O 1
ATOM 584 N N . PRO A 1 73 ? 20.968 1.517 -7.984 1.00 47.41 73 PRO A N 1
ATOM 585 C CA . PRO A 1 73 ? 20.078 2.672 -7.853 1.00 47.41 73 PRO A CA 1
ATOM 586 C C . PRO A 1 73 ? 20.664 3.945 -8.494 1.00 47.41 73 PRO A C 1
ATOM 588 O O . PRO A 1 73 ? 19.916 4.830 -8.894 1.00 47.41 73 PRO A O 1
ATOM 591 N N . ASP A 1 74 ? 21.994 4.006 -8.647 1.00 44.16 74 ASP A N 1
ATOM 592 C CA . ASP A 1 74 ? 22.725 5.134 -9.237 1.00 44.16 74 ASP A CA 1
ATOM 593 C C . ASP A 1 74 ? 22.995 5.008 -10.750 1.00 44.16 74 ASP A C 1
ATOM 595 O O . ASP A 1 74 ? 23.322 6.003 -11.405 1.00 44.16 74 ASP A O 1
ATOM 599 N N . GLN A 1 75 ? 22.807 3.825 -11.356 1.00 44.06 75 GLN A N 1
ATOM 600 C CA . GLN A 1 75 ? 22.959 3.625 -12.810 1.00 44.06 75 GLN A CA 1
ATOM 601 C C . GLN A 1 75 ? 21.659 3.836 -13.589 1.00 44.06 75 GLN A C 1
ATOM 603 O O . GLN A 1 75 ? 21.506 3.376 -14.716 1.00 44.06 75 GLN A O 1
ATOM 608 N N . ILE A 1 76 ? 20.779 4.694 -13.074 1.00 49.62 76 ILE A N 1
ATOM 609 C CA . ILE A 1 76 ? 19.776 5.371 -13.905 1.00 49.62 76 ILE A CA 1
ATOM 610 C C . ILE A 1 76 ? 20.464 6.125 -15.077 1.00 49.62 76 ILE A C 1
ATOM 612 O O . ILE A 1 76 ? 19.810 6.495 -16.044 1.00 49.62 76 ILE A O 1
ATOM 616 N N . HIS A 1 77 ? 21.787 6.315 -15.062 1.00 43.31 77 HIS A N 1
ATOM 617 C CA . HIS A 1 77 ? 22.544 7.084 -16.053 1.00 43.31 77 HIS A CA 1
ATOM 618 C C . HIS A 1 77 ? 23.234 6.285 -17.167 1.00 43.31 77 HIS A C 1
ATOM 620 O O . HIS A 1 77 ? 23.772 6.915 -18.078 1.00 43.31 77 HIS A O 1
ATOM 626 N N . VAL A 1 78 ? 23.231 4.947 -17.152 1.00 48.91 78 VAL A N 1
ATOM 627 C CA . VAL A 1 78 ? 23.819 4.181 -18.267 1.00 48.91 78 VAL A CA 1
ATOM 628 C C . VAL A 1 78 ? 22.737 3.953 -19.317 1.00 48.91 78 VAL A C 1
ATOM 630 O O . VAL A 1 78 ? 22.119 2.899 -19.403 1.00 48.91 78 VAL A O 1
ATOM 633 N N . THR A 1 79 ? 22.447 5.020 -20.061 1.00 53.59 79 THR A N 1
ATOM 634 C CA . THR A 1 79 ? 21.588 5.006 -21.246 1.00 53.59 79 THR A CA 1
ATOM 635 C C . THR A 1 79 ? 22.276 4.159 -22.308 1.00 53.59 79 THR A C 1
ATOM 637 O O . THR A 1 79 ? 23.133 4.651 -23.046 1.00 53.59 79 THR A O 1
ATOM 640 N N . ASP A 1 80 ? 21.933 2.879 -22.384 1.00 60.03 80 ASP A N 1
ATOM 641 C CA . ASP A 1 80 ? 22.384 2.043 -23.485 1.00 60.03 80 ASP A CA 1
ATOM 642 C C . ASP A 1 80 ? 21.494 2.348 -24.695 1.00 60.03 80 ASP A C 1
ATOM 644 O O . ASP A 1 80 ? 20.455 1.729 -24.920 1.00 60.03 80 ASP A O 1
ATOM 648 N N . VAL A 1 81 ? 21.873 3.382 -25.457 1.00 60.84 81 VAL A N 1
ATOM 649 C CA . VAL A 1 81 ? 21.115 3.877 -26.628 1.00 60.84 81 VAL A CA 1
ATOM 650 C C . VAL A 1 81 ? 20.869 2.750 -27.644 1.00 60.84 81 VAL A C 1
ATOM 652 O O . VAL A 1 81 ? 19.884 2.772 -28.383 1.00 60.84 81 VAL A O 1
ATOM 655 N N . SER A 1 82 ? 21.731 1.729 -27.630 1.00 62.78 82 SER A N 1
ATOM 656 C CA . SER A 1 82 ? 21.630 0.511 -28.434 1.00 62.78 82 SER A CA 1
ATOM 657 C C . SER A 1 82 ? 20.391 -0.348 -28.130 1.00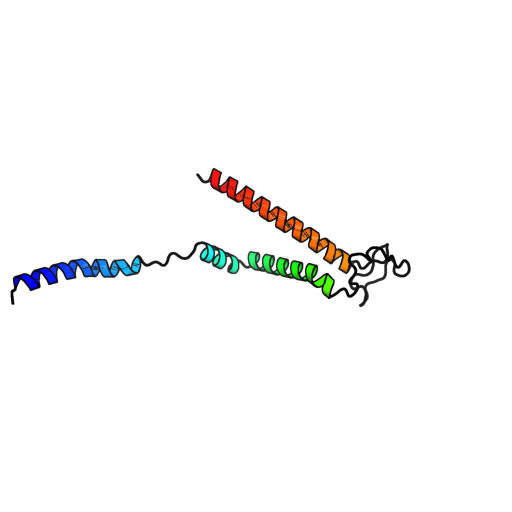 62.78 82 SER A C 1
ATOM 659 O O . SER A 1 82 ? 19.957 -1.099 -29.000 1.00 62.78 82 SER A O 1
ATOM 661 N N . GLN A 1 83 ? 19.799 -0.216 -26.938 1.00 63.00 83 GLN A N 1
ATOM 662 C CA . GLN A 1 83 ? 18.655 -0.998 -26.450 1.00 63.00 83 GLN A CA 1
ATOM 663 C C . GLN A 1 83 ? 17.405 -0.132 -26.243 1.00 63.00 83 GLN A C 1
ATOM 665 O O . GLN A 1 83 ? 16.559 -0.442 -25.407 1.00 63.00 83 GLN A O 1
ATOM 670 N N . THR A 1 84 ? 17.275 0.972 -26.975 1.00 71.56 84 THR A N 1
ATOM 671 C CA . THR A 1 84 ? 16.093 1.845 -26.911 1.00 71.56 84 THR A CA 1
ATOM 672 C C . THR A 1 84 ? 14.855 1.130 -27.461 1.00 71.56 84 THR A C 1
ATOM 674 O O . THR A 1 84 ? 14.926 0.544 -28.540 1.00 71.56 84 THR A O 1
ATOM 677 N N . LEU A 1 85 ? 13.715 1.205 -26.756 1.00 76.62 85 LEU A N 1
ATOM 678 C CA . LEU A 1 85 ? 12.444 0.573 -27.159 1.00 76.62 85 LEU A CA 1
ATOM 679 C C . LEU A 1 85 ? 12.574 -0.934 -27.459 1.00 76.62 85 LEU A C 1
ATOM 681 O O . LEU A 1 85 ? 11.937 -1.467 -28.375 1.00 76.62 85 LEU A O 1
ATOM 685 N N . ALA A 1 86 ? 13.416 -1.631 -26.698 1.00 75.31 86 ALA A N 1
ATOM 686 C CA . ALA A 1 86 ? 13.595 -3.063 -26.843 1.00 75.31 86 ALA A CA 1
ATOM 687 C C . ALA A 1 86 ? 12.305 -3.800 -26.430 1.00 75.31 86 ALA A C 1
ATOM 689 O O . ALA A 1 86 ? 11.701 -3.472 -25.400 1.00 75.31 86 ALA A O 1
ATOM 690 N N . PRO A 1 87 ? 11.868 -4.807 -27.209 1.00 79.50 87 PRO A N 1
ATOM 691 C CA . PRO A 1 87 ? 10.673 -5.577 -26.894 1.00 79.50 87 PRO A CA 1
ATOM 692 C C . PRO A 1 87 ? 10.853 -6.413 -25.611 1.00 79.50 87 PRO A C 1
ATOM 694 O O . PRO A 1 87 ? 11.985 -6.666 -25.185 1.00 79.50 87 PRO A O 1
ATOM 697 N N . PRO A 1 88 ? 9.748 -6.892 -25.004 1.00 82.44 88 PRO A N 1
ATOM 698 C CA . PRO A 1 88 ? 9.795 -7.754 -23.828 1.00 82.44 88 PRO A CA 1
ATOM 699 C C . PRO A 1 88 ? 10.696 -8.973 -24.047 1.00 82.44 88 PRO A C 1
ATOM 701 O O . PRO A 1 88 ? 10.545 -9.712 -25.022 1.00 82.44 88 PRO A O 1
ATOM 704 N N . SER A 1 89 ? 11.635 -9.191 -23.133 1.00 78.12 89 SER A N 1
ATOM 705 C CA . SER A 1 89 ? 12.604 -10.285 -23.182 1.00 78.12 89 SER A CA 1
ATOM 706 C C . SER A 1 89 ? 12.866 -10.843 -21.784 1.00 78.12 89 SER A C 1
ATOM 708 O O . SER A 1 89 ? 12.486 -10.248 -20.781 1.00 78.12 89 SER A O 1
ATOM 710 N N . TRP A 1 90 ? 13.554 -11.983 -21.691 1.00 74.19 90 TRP A N 1
ATOM 711 C CA . TRP A 1 90 ? 13.947 -12.556 -20.396 1.00 74.19 90 TRP A CA 1
ATOM 712 C C . TRP A 1 90 ? 14.853 -11.629 -19.571 1.00 74.19 90 TRP A C 1
ATOM 714 O O . TRP A 1 90 ? 14.864 -11.731 -18.348 1.00 74.19 90 TRP A O 1
ATOM 724 N N . GLN A 1 91 ? 15.585 -10.726 -20.231 1.00 71.88 91 GLN A N 1
ATOM 725 C CA . GLN A 1 91 ? 16.414 -9.708 -19.583 1.00 71.88 91 GLN A CA 1
ATOM 726 C C . GLN A 1 91 ? 15.612 -8.451 -19.217 1.00 71.88 91 GLN A C 1
ATOM 728 O O . GLN A 1 91 ? 15.879 -7.845 -18.184 1.00 71.88 91 GLN A O 1
ATOM 733 N N . PHE A 1 92 ? 14.610 -8.095 -20.028 1.00 73.19 92 PHE A N 1
ATOM 734 C CA . PHE A 1 92 ? 13.707 -6.964 -19.802 1.00 73.19 92 PHE A CA 1
ATOM 735 C C . PHE A 1 92 ? 12.246 -7.434 -19.882 1.00 73.19 92 PHE A C 1
ATOM 737 O O . PHE A 1 92 ? 11.636 -7.327 -20.951 1.00 73.19 92 PHE A O 1
ATOM 744 N N . PRO A 1 93 ? 11.648 -7.957 -18.792 1.00 76.12 93 PRO A N 1
ATOM 745 C CA . PRO A 1 93 ? 10.320 -8.581 -18.845 1.00 76.12 93 PRO A CA 1
ATOM 746 C C . PRO A 1 93 ? 9.201 -7.658 -19.336 1.00 76.12 93 PRO A C 1
ATOM 748 O O . PRO A 1 93 ? 8.231 -8.129 -19.924 1.00 76.12 93 PRO A O 1
ATOM 751 N N . LEU A 1 94 ? 9.341 -6.345 -19.123 1.00 79.62 94 LEU A N 1
ATOM 752 C CA . LEU A 1 94 ? 8.426 -5.320 -19.639 1.00 79.62 94 LEU A CA 1
ATOM 753 C C . LEU A 1 94 ? 9.036 -4.472 -20.769 1.00 79.62 94 LEU A C 1
ATOM 755 O O . LEU A 1 94 ? 8.427 -3.490 -21.182 1.00 79.62 94 LEU A O 1
ATOM 759 N N . GLY A 1 95 ? 10.210 -4.848 -21.279 1.00 80.00 95 GLY A N 1
ATOM 760 C CA . GLY A 1 95 ? 10.960 -4.071 -22.265 1.00 80.00 95 GLY A CA 1
ATOM 761 C C . GLY A 1 95 ? 11.643 -2.835 -21.675 1.00 80.00 95 GLY A C 1
ATOM 762 O O . GLY A 1 95 ? 11.599 -2.575 -20.463 1.00 80.00 95 GLY A O 1
ATOM 763 N N . THR A 1 96 ? 12.286 -2.069 -22.548 1.00 79.69 96 THR A N 1
ATOM 764 C CA . THR A 1 96 ? 12.993 -0.840 -22.178 1.00 79.69 96 THR A CA 1
ATOM 765 C C . THR A 1 96 ? 12.243 0.413 -22.616 1.00 79.69 96 THR A C 1
ATOM 767 O O . THR A 1 96 ? 11.426 0.387 -23.539 1.00 79.69 96 THR A O 1
ATOM 770 N N . ASP A 1 97 ? 12.508 1.521 -21.930 1.00 79.75 97 ASP A N 1
ATOM 771 C CA . ASP A 1 97 ? 11.950 2.824 -22.276 1.00 79.75 97 ASP A CA 1
ATOM 772 C C . ASP A 1 97 ? 12.665 3.490 -23.474 1.00 79.75 97 ASP A C 1
ATOM 774 O O . ASP A 1 97 ? 13.564 2.928 -24.111 1.00 79.75 97 ASP A O 1
ATOM 778 N N . ASP A 1 98 ? 12.249 4.718 -23.785 1.00 77.25 98 ASP A N 1
ATOM 779 C CA . ASP A 1 98 ? 12.815 5.601 -24.815 1.00 77.25 98 ASP A CA 1
ATOM 780 C C . ASP A 1 98 ? 14.284 5.985 -24.573 1.00 77.25 98 ASP A C 1
ATOM 782 O O . ASP A 1 98 ? 14.937 6.560 -25.442 1.00 77.25 98 ASP A O 1
ATOM 786 N N . THR A 1 99 ? 14.816 5.634 -23.405 1.00 69.38 99 THR A N 1
ATOM 787 C CA . THR A 1 99 ? 16.206 5.838 -23.005 1.00 69.38 99 THR A CA 1
ATOM 788 C C . THR A 1 99 ? 16.954 4.524 -22.759 1.00 69.38 99 THR A C 1
ATOM 790 O O . THR A 1 99 ? 18.078 4.544 -22.261 1.00 69.38 99 THR A O 1
ATOM 793 N N . GLY A 1 100 ? 16.361 3.375 -23.103 1.00 68.62 100 GLY A N 1
ATOM 794 C CA . GLY A 1 100 ? 16.991 2.062 -22.949 1.00 68.62 100 GLY A CA 1
ATOM 795 C C . GLY A 1 100 ? 17.014 1.525 -21.512 1.00 68.62 100 GLY A C 1
ATOM 796 O O . GLY A 1 100 ? 17.745 0.580 -21.228 1.00 68.62 100 GLY A O 1
ATOM 797 N N . ARG A 1 101 ? 16.228 2.095 -20.588 1.00 74.75 101 ARG A N 1
ATOM 798 C CA . ARG A 1 101 ? 16.163 1.653 -19.183 1.00 74.75 101 ARG A CA 1
ATOM 799 C C . ARG A 1 101 ? 15.074 0.606 -18.972 1.00 74.75 101 ARG A C 1
ATOM 801 O O . ARG A 1 101 ? 14.044 0.644 -19.636 1.00 74.75 101 ARG A O 1
ATOM 808 N N . ASP A 1 102 ? 15.260 -0.278 -17.993 1.00 80.06 102 ASP A N 1
ATOM 809 C CA . ASP A 1 102 ? 14.279 -1.311 -17.629 1.00 80.06 102 ASP A CA 1
ATOM 810 C C . ASP A 1 102 ? 12.979 -0.703 -17.061 1.00 80.06 102 ASP A C 1
ATOM 812 O O . ASP A 1 102 ? 12.951 -0.110 -15.975 1.00 80.06 102 ASP A O 1
ATOM 816 N N . THR A 1 103 ? 11.875 -0.892 -17.788 1.00 81.50 103 THR A N 1
ATOM 817 C CA . THR A 1 103 ? 10.547 -0.382 -17.419 1.00 81.50 103 THR A CA 1
ATOM 818 C C . THR A 1 103 ? 9.988 -1.062 -16.164 1.00 81.50 103 THR A C 1
ATOM 820 O O . THR A 1 103 ? 9.321 -0.415 -15.352 1.00 81.50 103 THR A O 1
ATOM 823 N N . MET A 1 104 ? 10.276 -2.351 -15.957 1.00 82.81 104 MET A N 1
ATOM 824 C CA . MET A 1 104 ? 9.810 -3.104 -14.788 1.00 82.81 104 MET A CA 1
ATOM 825 C C . MET A 1 104 ? 10.507 -2.634 -13.518 1.00 82.81 104 MET A C 1
ATOM 827 O O . MET A 1 104 ? 9.842 -2.356 -12.517 1.00 82.81 104 MET A O 1
ATOM 831 N N . ALA A 1 105 ? 11.828 -2.470 -13.581 1.00 79.81 105 ALA A N 1
ATOM 832 C CA . ALA A 1 105 ? 12.612 -1.934 -12.474 1.00 79.81 105 ALA A CA 1
ATOM 833 C C . ALA A 1 105 ? 12.136 -0.524 -12.082 1.00 79.81 105 ALA A C 1
ATOM 835 O O . ALA A 1 105 ? 11.938 -0.237 -10.898 1.00 79.81 105 ALA A O 1
ATOM 836 N N . ARG A 1 106 ? 11.857 0.340 -13.071 1.00 81.38 106 ARG A N 1
ATOM 837 C CA . ARG A 1 106 ? 11.292 1.679 -12.833 1.00 81.38 106 ARG A CA 1
ATOM 838 C C . ARG A 1 106 ? 9.914 1.627 -12.178 1.00 81.38 106 ARG A C 1
ATOM 840 O O . ARG A 1 106 ? 9.660 2.397 -11.252 1.00 81.38 106 ARG A O 1
ATOM 847 N N . ALA A 1 107 ? 9.035 0.735 -12.630 1.00 84.94 107 ALA A N 1
ATOM 848 C CA . ALA A 1 107 ? 7.711 0.566 -12.038 1.00 84.94 107 ALA A CA 1
ATOM 849 C C . ALA A 1 107 ? 7.798 0.102 -10.574 1.00 84.94 107 ALA A C 1
ATOM 851 O O . ALA A 1 107 ? 7.087 0.628 -9.718 1.00 84.94 107 ALA A O 1
ATOM 852 N N . MET A 1 108 ? 8.705 -0.829 -10.260 1.00 86.81 108 MET A N 1
ATOM 853 C CA . MET A 1 108 ? 8.945 -1.296 -8.890 1.00 86.81 108 MET A CA 1
ATOM 854 C C . MET A 1 108 ? 9.488 -0.178 -7.993 1.00 86.81 108 MET A C 1
ATOM 856 O O . MET A 1 108 ? 8.940 0.045 -6.913 1.00 86.81 108 MET A O 1
ATOM 860 N N . ALA A 1 109 ? 10.501 0.565 -8.455 1.00 84.25 109 ALA A N 1
ATOM 861 C CA . ALA A 1 109 ? 11.082 1.690 -7.721 1.00 84.25 109 ALA A CA 1
ATOM 862 C C . ALA A 1 109 ? 10.067 2.826 -7.494 1.00 84.25 109 ALA A C 1
ATOM 864 O O . ALA A 1 109 ? 9.932 3.332 -6.380 1.00 84.25 109 ALA A O 1
ATOM 865 N N . GLY A 1 110 ? 9.288 3.185 -8.520 1.00 86.25 110 GLY A N 1
ATOM 866 C CA . GLY A 1 110 ? 8.195 4.151 -8.388 1.00 86.25 110 GLY A CA 1
ATOM 867 C C . GLY A 1 110 ? 7.121 3.671 -7.409 1.00 86.25 110 GLY A C 1
ATOM 868 O O . GLY A 1 110 ? 6.661 4.438 -6.562 1.00 86.25 110 GLY A O 1
ATOM 869 N N . GLY A 1 111 ? 6.789 2.379 -7.459 1.00 90.25 111 GLY A N 1
ATOM 870 C CA . GLY A 1 111 ? 5.846 1.746 -6.546 1.00 90.25 111 GLY A CA 1
ATOM 871 C C . GLY A 1 111 ? 6.262 1.839 -5.076 1.00 90.25 111 GLY A C 1
ATOM 872 O O . GLY A 1 111 ? 5.407 2.118 -4.240 1.00 90.25 111 GLY A O 1
ATOM 873 N N . GLN A 1 112 ? 7.555 1.702 -4.745 1.00 89.94 112 GLN A N 1
ATOM 874 C CA . GLN A 1 112 ? 8.059 1.883 -3.371 1.00 89.94 112 GLN A CA 1
ATOM 875 C C . GLN A 1 112 ? 7.742 3.284 -2.827 1.00 89.94 112 GLN A C 1
ATOM 877 O O . GLN A 1 112 ? 7.222 3.424 -1.717 1.00 89.94 112 GLN A O 1
ATOM 882 N N . VAL A 1 113 ? 8.009 4.319 -3.631 1.00 90.31 113 VAL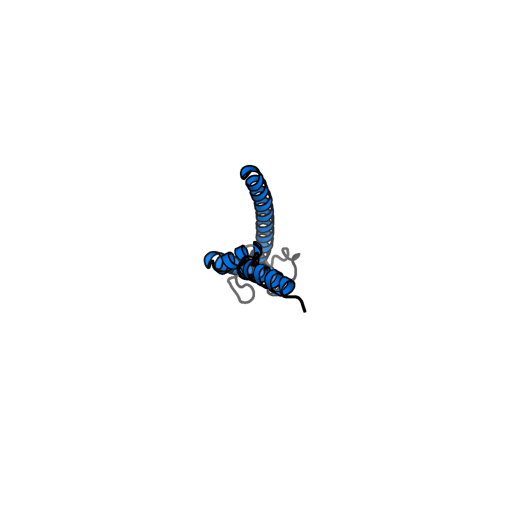 A N 1
ATOM 883 C CA . VAL A 1 113 ? 7.746 5.716 -3.259 1.00 90.31 113 VAL A CA 1
ATOM 884 C C . VAL A 1 113 ? 6.245 5.958 -3.107 1.00 90.31 113 VAL A C 1
ATOM 886 O O . VAL A 1 113 ? 5.809 6.517 -2.100 1.00 90.31 113 VAL A O 1
ATOM 889 N N . SER A 1 114 ? 5.433 5.493 -4.061 1.00 94.06 114 SER A N 1
ATOM 890 C CA . SER A 1 114 ? 3.973 5.618 -3.985 1.00 94.06 114 SER A CA 1
ATOM 891 C C . SER A 1 114 ? 3.398 4.937 -2.743 1.00 94.06 114 SER A C 1
ATOM 893 O O . SER A 1 114 ? 2.530 5.511 -2.083 1.00 94.06 114 SER A O 1
ATOM 895 N N . LEU A 1 115 ? 3.897 3.749 -2.387 1.00 93.75 115 LEU A N 1
ATOM 896 C CA . LEU A 1 115 ? 3.426 3.025 -1.210 1.00 93.75 115 LEU A CA 1
ATOM 897 C C . LEU A 1 115 ? 3.753 3.764 0.089 1.00 93.75 115 LEU A C 1
ATOM 899 O O . LEU A 1 115 ? 2.909 3.853 0.980 1.00 93.75 115 LEU A O 1
ATOM 903 N N . LEU A 1 116 ? 4.965 4.316 0.185 1.00 92.62 116 LEU A N 1
ATOM 904 C CA . LEU A 1 116 ? 5.412 5.063 1.355 1.00 92.62 116 LEU A CA 1
ATOM 905 C C . LEU A 1 116 ? 4.570 6.329 1.562 1.00 92.62 116 LEU A C 1
ATOM 907 O O . LEU A 1 116 ? 4.140 6.610 2.683 1.00 92.62 116 LEU A O 1
ATOM 911 N N . ILE A 1 117 ? 4.283 7.061 0.481 1.00 95.81 117 ILE A N 1
ATOM 912 C CA . ILE A 1 117 ? 3.431 8.256 0.520 1.00 95.81 117 ILE A CA 1
ATOM 913 C C . ILE A 1 117 ? 1.999 7.879 0.915 1.00 95.81 117 ILE A C 1
ATOM 915 O O . ILE A 1 117 ? 1.422 8.525 1.790 1.00 95.81 117 ILE A O 1
ATOM 919 N N . ALA A 1 118 ? 1.437 6.821 0.324 1.00 95.19 118 ALA A N 1
ATOM 920 C CA . ALA A 1 118 ? 0.084 6.365 0.634 1.00 95.19 118 ALA A CA 1
ATOM 921 C C . ALA A 1 118 ? -0.067 5.964 2.110 1.00 95.19 118 ALA A C 1
ATOM 923 O O . ALA A 1 118 ? -1.003 6.409 2.775 1.00 95.19 118 ALA A O 1
ATOM 924 N N . LEU A 1 119 ? 0.877 5.182 2.648 1.00 94.38 119 LEU A N 1
ATOM 925 C CA . LEU A 1 119 ? 0.880 4.780 4.059 1.00 94.38 119 LEU A CA 1
ATOM 926 C C . LEU A 1 119 ? 1.014 5.985 4.994 1.00 94.38 119 LEU A C 1
ATOM 928 O O . LEU A 1 119 ? 0.278 6.090 5.977 1.00 94.38 119 LEU A O 1
ATOM 932 N N . SER A 1 120 ? 1.908 6.918 4.663 1.00 96.44 120 SER A N 1
ATOM 933 C CA . SER A 1 120 ? 2.110 8.142 5.445 1.00 96.44 120 SER A CA 1
ATOM 934 C C . SER A 1 120 ? 0.847 9.006 5.464 1.00 96.44 120 SER A C 1
ATOM 936 O O . SER A 1 120 ? 0.407 9.449 6.523 1.00 96.44 120 SER A O 1
ATOM 938 N N . SER A 1 121 ? 0.216 9.192 4.302 1.00 97.25 121 SER A N 1
ATOM 939 C CA . SER A 1 121 ? -1.040 9.935 4.169 1.00 97.25 121 SER A CA 1
ATOM 940 C C . SER A 1 121 ? -2.175 9.280 4.957 1.00 97.25 121 SER A C 1
ATOM 942 O O . SER A 1 121 ? -2.899 9.966 5.680 1.00 97.25 121 SER A O 1
ATOM 944 N N . MET A 1 122 ? -2.294 7.951 4.889 1.00 96.50 122 MET A N 1
ATOM 945 C CA . MET A 1 122 ? -3.319 7.208 5.618 1.00 96.50 122 MET A CA 1
ATOM 946 C C . MET A 1 122 ? -3.153 7.339 7.133 1.00 96.50 122 MET A C 1
ATOM 948 O O . MET A 1 122 ? -4.145 7.513 7.838 1.00 96.50 122 MET A O 1
ATOM 952 N N . LEU A 1 123 ? -1.917 7.318 7.639 1.00 97.19 123 LEU A N 1
ATOM 953 C CA . LEU A 1 123 ? -1.644 7.514 9.062 1.00 97.19 123 LEU A CA 1
ATOM 954 C C . LEU A 1 123 ? -2.109 8.896 9.538 1.00 97.19 123 LEU A C 1
ATOM 956 O O . LEU A 1 123 ? -2.805 8.997 10.547 1.00 97.19 123 LEU A O 1
ATOM 960 N N . VAL A 1 124 ? -1.781 9.949 8.785 1.00 97.81 124 VAL A N 1
ATOM 961 C CA . VAL A 1 124 ? -2.229 11.317 9.090 1.00 97.81 124 VAL A CA 1
ATOM 962 C C . VAL A 1 124 ? -3.755 11.407 9.054 1.00 97.81 124 VAL A C 1
ATOM 964 O O . VAL A 1 124 ? -4.359 11.952 9.977 1.00 97.81 124 VAL A O 1
ATOM 967 N N . ALA A 1 125 ? -4.391 10.824 8.036 1.00 97.62 125 ALA A N 1
ATOM 968 C CA . ALA A 1 125 ? -5.845 10.799 7.917 1.00 97.62 125 ALA A CA 1
ATOM 969 C C . ALA A 1 125 ? -6.516 10.079 9.099 1.00 97.62 125 ALA A C 1
ATOM 971 O O . ALA A 1 125 ? -7.519 10.566 9.616 1.00 97.62 125 ALA A O 1
ATOM 972 N N . ILE A 1 126 ? -5.953 8.955 9.561 1.00 96.94 126 ILE A N 1
ATOM 973 C CA . ILE A 1 126 ? -6.450 8.225 10.735 1.00 96.94 126 ILE A CA 1
ATOM 974 C C . ILE A 1 126 ? -6.320 9.082 11.990 1.00 96.94 126 ILE A C 1
ATOM 976 O O . ILE A 1 126 ? -7.286 9.192 12.735 1.00 96.94 126 ILE A O 1
ATOM 980 N N . ILE A 1 127 ? -5.161 9.704 12.221 1.00 97.50 127 ILE A N 1
ATOM 981 C CA . ILE A 1 127 ? -4.943 10.547 13.403 1.00 97.50 127 ILE A CA 1
ATOM 982 C C . ILE A 1 127 ? -5.972 11.678 13.432 1.00 97.50 127 ILE A C 1
ATOM 984 O O . ILE 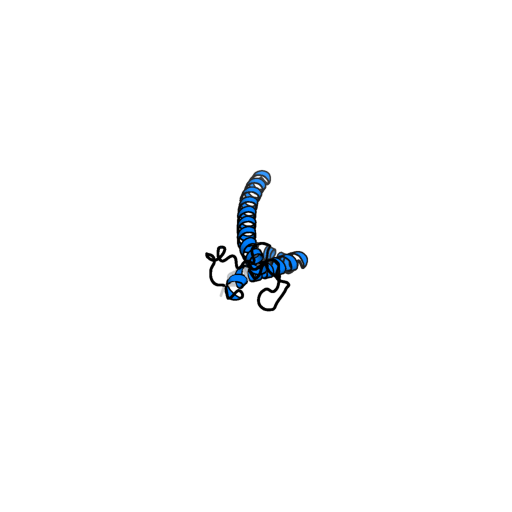A 1 127 ? -6.699 11.820 14.412 1.00 97.50 127 ILE A O 1
ATOM 988 N N . LEU A 1 128 ? -6.093 12.431 12.336 1.00 97.25 128 LEU A N 1
ATOM 989 C CA . LEU A 1 128 ? -7.032 13.548 12.252 1.00 97.25 128 LEU A CA 1
ATOM 990 C C . LEU A 1 128 ? -8.488 13.084 12.365 1.00 97.25 128 LEU A C 1
ATOM 992 O O . LEU A 1 128 ? -9.260 13.662 13.127 1.00 97.25 128 LEU A O 1
ATOM 996 N N . GLY A 1 129 ? -8.860 12.024 11.648 1.00 96.81 129 GLY A N 1
ATOM 997 C CA . GLY A 1 129 ? -10.216 11.484 11.658 1.00 96.81 129 GLY A CA 1
ATOM 998 C C . GLY A 1 129 ? -10.629 10.949 13.028 1.00 96.81 129 GLY A C 1
ATOM 999 O O . GLY A 1 129 ? -11.735 11.231 13.484 1.00 96.81 129 GLY A O 1
ATOM 1000 N N . VAL A 1 130 ? -9.737 10.229 13.714 1.00 95.69 130 VAL A N 1
ATOM 1001 C CA . VAL A 1 130 ? -9.985 9.715 15.069 1.00 95.69 130 VAL A CA 1
ATOM 1002 C C . VAL A 1 130 ? -10.069 10.859 16.072 1.00 95.69 130 VAL A C 1
ATOM 1004 O O . VAL A 1 130 ? -10.983 10.855 16.890 1.00 95.69 130 VAL A O 1
ATOM 1007 N N . SER A 1 131 ? -9.177 11.852 16.004 1.00 96.19 131 SER A N 1
ATOM 1008 C CA . SER A 1 131 ? -9.242 13.021 16.887 1.00 96.19 131 SER A CA 1
ATOM 1009 C C . SER A 1 131 ? -10.559 13.776 16.722 1.00 96.19 131 SER A C 1
ATOM 1011 O O . SER A 1 131 ? -11.264 13.984 17.705 1.00 96.19 131 SER A O 1
ATOM 1013 N N . ILE A 1 132 ? -10.932 14.137 15.490 1.00 96.75 132 ILE A N 1
ATOM 1014 C CA . ILE A 1 132 ? -12.184 14.856 15.212 1.00 96.75 132 ILE A CA 1
ATOM 1015 C C . ILE A 1 132 ? -13.397 14.015 15.627 1.00 96.75 132 ILE A C 1
ATOM 1017 O O . ILE A 1 132 ? -14.298 14.525 16.288 1.00 96.75 132 ILE A O 1
ATOM 1021 N N . GLY A 1 133 ? -13.414 12.724 15.284 1.00 95.75 133 GLY A N 1
ATOM 1022 C CA . GLY A 1 133 ? -14.498 11.816 15.654 1.00 95.75 133 GLY A CA 1
ATOM 1023 C C . GLY A 1 133 ? -14.651 11.653 17.167 1.00 95.75 133 GLY A C 1
ATOM 1024 O O . GLY A 1 133 ? -15.772 11.590 17.662 1.00 95.75 133 GLY A O 1
ATOM 1025 N N . ALA A 1 134 ? -13.542 11.641 17.910 1.00 95.06 134 ALA A N 1
ATOM 1026 C CA . ALA A 1 134 ? -13.564 11.598 19.367 1.00 95.06 134 ALA A CA 1
ATOM 1027 C C . ALA A 1 134 ? -14.137 12.888 19.975 1.00 95.06 134 ALA A C 1
ATOM 1029 O O . ALA A 1 134 ? -14.924 12.803 20.912 1.00 95.06 134 ALA A O 1
ATOM 1030 N N . PHE A 1 135 ? -13.790 14.063 19.432 1.00 95.94 135 PHE A N 1
ATOM 1031 C CA . PHE A 1 135 ? -14.355 15.340 19.887 1.00 95.94 135 PHE A CA 1
ATOM 1032 C C . PHE A 1 135 ? -15.844 15.487 19.559 1.00 95.94 135 PHE A C 1
ATOM 1034 O O . PHE A 1 135 ? -16.580 16.043 20.361 1.00 95.94 135 PHE A O 1
ATOM 1041 N N . ALA A 1 136 ? -16.291 15.000 18.400 1.00 95.19 136 ALA A N 1
ATOM 1042 C CA . ALA A 1 136 ? -17.689 15.099 17.976 1.00 95.19 136 ALA A CA 1
ATOM 1043 C C . ALA A 1 136 ? -18.616 14.054 18.628 1.00 95.19 136 ALA A C 1
ATOM 1045 O O . ALA A 1 136 ? -19.834 14.179 18.537 1.00 95.19 136 ALA A O 1
ATOM 1046 N N . GLY A 1 137 ? -18.050 12.991 19.210 1.00 89.38 137 GLY A N 1
ATOM 1047 C CA . GLY A 1 137 ? -18.799 11.914 19.864 1.00 89.38 137 GLY A CA 1
ATOM 1048 C C . GLY A 1 137 ? -19.088 12.143 21.351 1.00 89.38 137 GLY A C 1
ATOM 1049 O O . GLY A 1 137 ? -19.742 11.294 21.959 1.00 89.38 137 GLY A O 1
ATOM 1050 N N . PHE A 1 138 ? -18.576 13.235 21.920 1.00 68.75 138 PHE A N 1
ATOM 1051 C CA . PHE A 1 138 ? -18.910 13.734 23.255 1.00 68.75 138 PHE A CA 1
ATOM 1052 C C . PHE A 1 138 ? -20.055 14.745 23.161 1.00 68.75 138 PHE A C 1
ATOM 1054 O O . PHE A 1 138 ? -20.910 14.733 24.074 1.00 68.75 138 PHE A O 1
#

Sequence (138 aa):
MDISERLNVTSTQEEIEPFLEVTPALVQKRRSQGRIIFDRFIRNRVAIVGAVFLILLFLFCFAGPIVTTHNQPDQIHVTDVSQTLAPPSWQFPLGTDDTGRDTMARAMAGGQVSLLIALSSMLVAIILGVSIGAFAGF